Protein AF-A0A948C643-F1 (afdb_monomer)

Radius of gyration: 13.22 Å; Cα contacts (8 Å, |Δi|>4): 92; chains: 1; bounding box: 29×30×34 Å

Mean predicted aligned error: 3.12 Å

Nearest PDB structures (foldseek):
  3zqj-assembly5_E  TM=9.333E-01  e=1.344E-06  Mycobacterium tuberculosis
  6n9l-assembly1_A  TM=9.085E-01  e=3.232E-06  Thermotoga maritima
  2r6f-assembly1_B  TM=9.077E-01  e=1.247E-05  Geobacillus stearothermophilus 10
  2vf8-assembly1_A  TM=8.980E-01  e=2.289E-05  Deinococcus radiodurans
  7sh1-assembly1_B-2  TM=9.250E-01  e=9.445E-05  Streptomyces lasalocidi

Sequence (81 aa):
MDEPTIGLDDKEIHRAIKAIQRLKNMGNTIIVVEHNEEFIKEADWIVEIGPGSGDFGGKLLFNGPYNEFLKSNTLTSQYIT

pLDDT: mean 93.98, std 4.09, range [68.06, 98.12]

Solvent-accessible surface area (backbone atoms only — not comparable to full-atom values): 5063 Å² total; per-residue (Å²): 83,78,46,86,55,74,95,52,53,77,71,51,39,56,50,51,50,52,52,51,51,52,47,38,75,74,74,46,88,82,64,72,49,76,86,55,62,76,62,59,73,72,40,72,60,44,75,42,72,18,92,46,66,75,96,56,22,85,37,83,75,45,77,45,44,39,81,56,41,67,70,42,92,44,76,67,35,73,68,58,129

Secondary structure (DSSP, 8-state):
-B-TTTT--HHHHHHHHHHHHHHHHTT-----B---HHHHHT-SEEEEEESSSGGG--EEEEEEEHHHHTTS-SHHHHH--

Structure (mmCIF, N/CA/C/O backbone):
data_AF-A0A948C643-F1
#
_entry.id   AF-A0A948C643-F1
#
loop_
_atom_site.group_PDB
_atom_site.id
_atom_site.type_symbol
_atom_site.label_atom_id
_atom_site.label_alt_id
_atom_site.label_comp_id
_atom_site.label_asym_id
_atom_site.label_entity_id
_atom_site.label_seq_id
_atom_site.pdbx_PDB_ins_code
_atom_site.Cartn_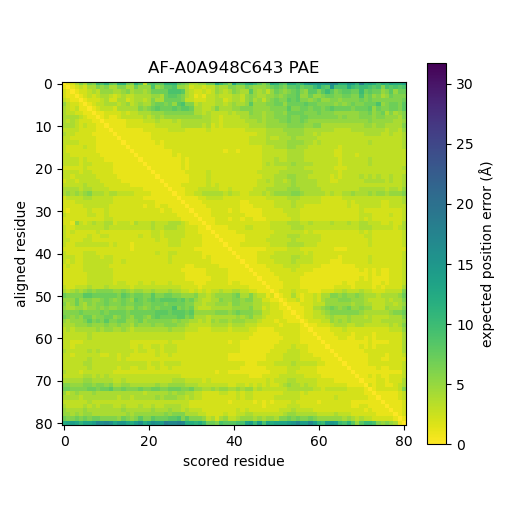x
_atom_site.Cartn_y
_atom_site.Cartn_z
_atom_site.occupancy
_atom_site.B_iso_or_equiv
_atom_site.auth_seq_id
_atom_site.auth_comp_id
_atom_site.auth_asym_id
_atom_site.auth_atom_id
_atom_site.pdbx_PDB_model_num
ATOM 1 N N . MET A 1 1 ? -8.155 10.346 -5.719 1.00 82.94 1 MET A N 1
ATOM 2 C CA . MET A 1 1 ? -7.259 11.398 -5.200 1.00 82.94 1 MET A CA 1
ATOM 3 C C . MET A 1 1 ? -5.869 11.044 -5.663 1.00 82.94 1 MET A C 1
ATOM 5 O O . MET A 1 1 ? -5.524 9.871 -5.587 1.00 82.94 1 MET A O 1
ATOM 9 N N . ASP A 1 2 ? -5.152 12.012 -6.212 1.00 89.06 2 ASP A N 1
ATOM 10 C CA . ASP A 1 2 ? -3.830 11.791 -6.792 1.00 89.06 2 ASP A CA 1
ATOM 11 C C . ASP A 1 2 ? -2.772 12.222 -5.774 1.00 89.06 2 ASP A C 1
ATOM 13 O O . ASP A 1 2 ? -2.773 13.384 -5.373 1.00 89.06 2 ASP A O 1
ATOM 17 N N . GLU A 1 3 ? -1.994 11.258 -5.280 1.00 88.00 3 GLU A N 1
ATOM 18 C CA . GLU A 1 3 ? -0.868 11.411 -4.345 1.00 88.00 3 GLU A CA 1
ATOM 1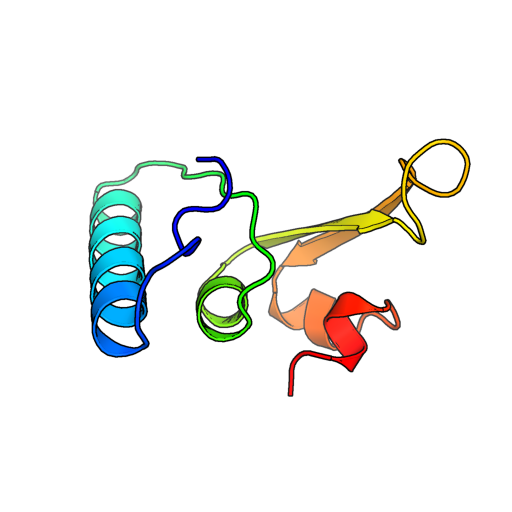9 C C . GLU A 1 3 ? -1.091 12.427 -3.197 1.00 88.00 3 GLU A C 1
ATOM 21 O O . GLU A 1 3 ? -0.426 13.464 -3.114 1.0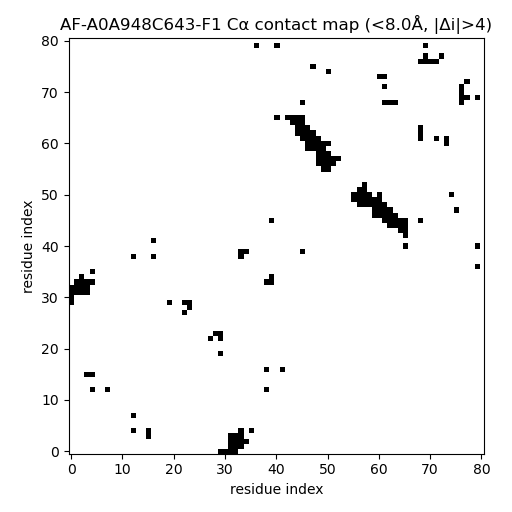0 88.00 3 GLU A O 1
ATOM 26 N N . PRO A 1 4 ? -2.042 12.163 -2.277 1.00 85.75 4 PRO A N 1
ATOM 27 C CA . PRO A 1 4 ? -2.394 13.083 -1.198 1.00 85.75 4 PRO A CA 1
ATOM 28 C C . PRO A 1 4 ? -1.269 13.345 -0.188 1.00 85.75 4 PRO A C 1
ATOM 30 O O . PRO A 1 4 ? -1.404 14.292 0.586 1.00 85.75 4 PRO A O 1
ATOM 33 N N . THR A 1 5 ? -0.208 12.530 -0.146 1.00 89.06 5 THR A N 1
ATOM 34 C CA . THR A 1 5 ? 0.914 12.717 0.788 1.00 89.06 5 THR A CA 1
ATOM 35 C C . THR A 1 5 ? 2.087 13.529 0.233 1.00 89.06 5 THR A C 1
ATOM 37 O O . THR A 1 5 ? 3.012 13.817 0.994 1.00 89.06 5 THR A O 1
ATOM 40 N N . ILE A 1 6 ? 2.064 13.968 -1.038 1.00 90.06 6 ILE A N 1
ATOM 41 C CA . ILE A 1 6 ? 3.155 14.789 -1.597 1.00 90.06 6 ILE A CA 1
ATOM 42 C C . ILE A 1 6 ? 3.391 16.029 -0.727 1.00 90.06 6 ILE A C 1
ATOM 44 O O . ILE A 1 6 ? 2.508 16.871 -0.553 1.00 90.06 6 ILE A O 1
ATOM 48 N N . GLY A 1 7 ? 4.628 16.173 -0.244 1.00 89.06 7 GLY A N 1
ATOM 49 C CA . GLY A 1 7 ? 5.077 17.343 0.512 1.00 89.06 7 GLY A CA 1
ATOM 50 C C . GLY A 1 7 ? 4.567 17.415 1.953 1.00 89.06 7 GLY A C 1
ATOM 51 O O . GLY A 1 7 ? 4.808 18.433 2.599 1.00 89.06 7 GLY A O 1
ATOM 52 N N . LEU A 1 8 ? 3.890 16.373 2.446 1.00 91.56 8 LEU A N 1
ATOM 53 C CA . LEU A 1 8 ? 3.440 16.279 3.833 1.00 91.56 8 LEU A CA 1
ATOM 54 C C . LEU A 1 8 ? 4.532 15.694 4.734 1.00 91.56 8 LEU A C 1
ATOM 56 O O . LEU A 1 8 ? 5.244 14.770 4.341 1.00 91.56 8 LEU A O 1
ATOM 60 N N . ASP A 1 9 ? 4.629 16.203 5.963 1.00 93.06 9 ASP A N 1
ATOM 61 C CA . ASP A 1 9 ? 5.397 15.542 7.021 1.00 93.06 9 ASP A CA 1
ATOM 62 C C . ASP A 1 9 ? 4.633 14.349 7.633 1.00 93.06 9 ASP A C 1
ATOM 64 O O . ASP A 1 9 ? 3.427 14.184 7.429 1.00 93.06 9 ASP A O 1
ATOM 68 N N . ASP A 1 10 ? 5.309 13.520 8.436 1.00 90.19 10 ASP A N 1
ATOM 69 C CA . ASP A 1 10 ? 4.711 12.317 9.040 1.00 90.19 10 ASP A CA 1
ATOM 70 C C . ASP A 1 10 ? 3.406 12.613 9.802 1.00 90.19 10 ASP A C 1
ATOM 72 O O . ASP A 1 10 ? 2.437 11.850 9.762 1.00 90.19 10 ASP A O 1
ATOM 76 N N . LYS A 1 11 ? 3.333 13.752 10.500 1.00 94.00 11 LYS A N 1
ATOM 77 C CA . LYS A 1 11 ? 2.152 14.129 11.287 1.00 94.00 11 LYS A CA 1
ATOM 78 C C . LYS A 1 11 ? 0.991 14.528 10.381 1.00 94.00 11 LYS A C 1
ATOM 80 O O . LYS A 1 11 ? -0.173 14.284 10.722 1.00 94.00 11 LYS A O 1
ATOM 85 N N . GLU A 1 12 ? 1.283 15.184 9.271 1.00 94.38 12 GLU A N 1
ATOM 86 C CA . GLU A 1 12 ? 0.317 15.556 8.247 1.00 94.38 12 GLU A CA 1
ATOM 87 C C . GLU A 1 12 ? -0.202 14.331 7.488 1.00 94.38 12 GLU A C 1
ATOM 89 O O . GLU A 1 12 ? -1.417 14.224 7.303 1.00 94.38 12 GLU A O 1
ATOM 94 N N . ILE A 1 13 ? 0.658 13.355 7.185 1.00 93.44 13 ILE A N 1
ATOM 95 C CA . ILE A 1 13 ? 0.273 12.063 6.592 1.00 93.44 13 ILE A CA 1
ATOM 96 C C . ILE A 1 13 ? -0.743 11.346 7.485 1.00 93.44 13 ILE A C 1
ATOM 98 O O . ILE A 1 13 ? -1.851 11.024 7.049 1.00 93.44 13 ILE A O 1
ATOM 102 N N . HIS A 1 14 ? -0.449 11.215 8.781 1.00 94.38 14 HIS A N 1
ATOM 103 C CA . HIS A 1 14 ? -1.374 10.613 9.745 1.00 94.38 14 HIS A CA 1
ATOM 104 C C . HIS A 1 14 ? -2.729 11.337 9.817 1.00 94.38 14 HIS A C 1
ATOM 106 O O . HIS A 1 14 ? -3.772 10.719 10.058 1.00 94.38 14 HIS A O 1
ATOM 112 N N . ARG A 1 15 ? -2.750 12.664 9.641 1.00 94.56 15 ARG A N 1
ATOM 113 C CA . ARG A 1 15 ? -4.001 13.440 9.596 1.00 94.56 15 ARG A CA 1
ATOM 114 C C . ARG A 1 15 ? -4.776 13.174 8.309 1.00 94.56 15 ARG A C 1
ATOM 116 O O . ARG A 1 15 ? -5.997 13.030 8.382 1.00 94.56 15 ARG A O 1
ATOM 123 N N . ALA A 1 16 ? -4.091 13.088 7.170 1.00 94.00 16 ALA A N 1
ATOM 124 C CA . ALA A 1 16 ? -4.697 12.771 5.882 1.00 94.00 16 ALA A CA 1
ATOM 125 C C . ALA A 1 16 ? -5.333 11.372 5.898 1.00 94.00 16 ALA A C 1
ATOM 127 O O . ALA A 1 16 ? -6.514 11.234 5.573 1.00 94.00 16 ALA A O 1
ATOM 128 N N . ILE A 1 17 ? -4.605 10.367 6.395 1.00 95.06 17 ILE A N 1
ATOM 129 C CA . ILE A 1 17 ? -5.106 8.998 6.584 1.00 95.06 17 ILE A CA 1
ATOM 130 C C . ILE A 1 17 ? -6.384 9.005 7.431 1.00 95.06 17 ILE A C 1
ATOM 132 O O . ILE A 1 17 ? -7.415 8.482 7.008 1.00 95.06 17 ILE A O 1
ATOM 136 N N . LYS A 1 18 ? -6.376 9.671 8.595 1.00 96.06 18 LYS A N 1
ATOM 137 C CA . LYS A 1 18 ? -7.561 9.762 9.470 1.00 96.06 18 LYS A CA 1
ATOM 138 C C . LYS A 1 18 ? -8.757 10.426 8.792 1.00 96.06 18 LYS A C 1
ATOM 140 O O . LYS A 1 18 ? -9.897 10.005 8.999 1.00 96.06 18 LYS A O 1
ATOM 145 N N . ALA A 1 19 ? -8.523 11.473 8.003 1.00 94.81 19 ALA A N 1
ATOM 146 C CA . ALA A 1 19 ? -9.587 12.138 7.260 1.00 94.81 19 ALA A CA 1
ATOM 147 C C . ALA A 1 19 ? -10.217 11.188 6.230 1.00 94.81 19 ALA A C 1
ATOM 149 O O . ALA A 1 19 ? -11.442 11.105 6.130 1.00 94.81 19 ALA A O 1
ATOM 150 N N . ILE A 1 20 ? -9.388 10.418 5.528 1.00 94.69 20 ILE A N 1
ATOM 151 C CA . ILE A 1 20 ? -9.821 9.463 4.507 1.00 94.69 20 ILE A CA 1
ATOM 152 C C . ILE A 1 20 ? -10.542 8.268 5.134 1.00 94.69 20 ILE A C 1
ATOM 154 O O . ILE A 1 20 ? -11.633 7.918 4.687 1.00 94.69 20 ILE A O 1
ATOM 158 N N . GLN A 1 21 ? -10.039 7.724 6.243 1.00 95.31 21 GLN A N 1
ATOM 159 C CA . GLN A 1 21 ? -10.742 6.702 7.024 1.00 95.31 21 GLN A CA 1
ATOM 160 C C . GLN A 1 21 ? -12.123 7.183 7.485 1.00 95.31 21 GLN A C 1
ATOM 162 O O . GLN A 1 21 ? -13.104 6.445 7.395 1.00 95.31 21 GLN A O 1
ATOM 167 N N . ARG A 1 22 ? -12.239 8.435 7.945 1.00 9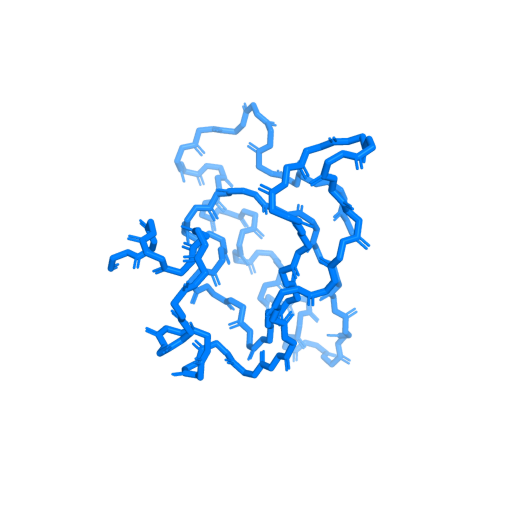6.69 22 ARG A N 1
ATOM 168 C CA . ARG A 1 22 ? -13.535 9.006 8.337 1.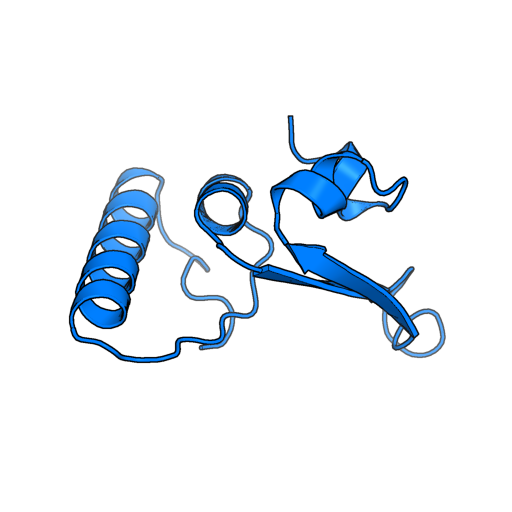00 96.69 22 ARG A CA 1
ATOM 169 C C . ARG A 1 22 ? -14.496 9.078 7.154 1.00 96.69 22 ARG A C 1
ATOM 171 O O . ARG A 1 22 ? -15.657 8.711 7.308 1.00 96.69 22 ARG A O 1
ATOM 178 N N . LEU A 1 23 ? -14.025 9.528 5.991 1.00 95.69 23 LEU A N 1
ATOM 179 C CA . LEU A 1 23 ? -14.838 9.572 4.776 1.00 95.69 23 LEU A CA 1
ATOM 180 C C . LEU A 1 23 ? -15.272 8.163 4.345 1.00 95.69 23 LEU A C 1
ATOM 182 O O . LEU A 1 23 ? -16.444 7.977 4.018 1.00 95.69 23 LEU A O 1
ATOM 186 N N . LYS A 1 24 ? -14.382 7.166 4.424 1.00 95.25 24 LYS A N 1
ATOM 187 C CA . LYS A 1 24 ? -14.705 5.753 4.173 1.00 95.25 24 LYS A CA 1
ATOM 188 C C . LYS A 1 24 ? -15.814 5.265 5.105 1.00 95.25 24 LYS A C 1
ATOM 190 O O . LYS A 1 24 ? -16.822 4.734 4.648 1.00 95.25 24 LYS A O 1
ATOM 195 N N . ASN A 1 25 ? -15.681 5.529 6.405 1.00 96.56 25 ASN A N 1
ATOM 196 C CA . ASN A 1 25 ? -16.640 5.103 7.432 1.00 96.56 25 ASN A CA 1
ATOM 197 C C . ASN A 1 25 ? -18.023 5.766 7.302 1.00 96.56 25 ASN A C 1
ATOM 199 O O . ASN A 1 25 ? -18.991 5.281 7.880 1.00 96.56 25 ASN A O 1
ATOM 203 N N . MET A 1 26 ? -18.139 6.850 6.531 1.00 97.69 26 MET A N 1
ATOM 204 C CA . MET A 1 26 ? -19.425 7.454 6.162 1.00 97.69 26 MET A CA 1
ATOM 205 C C . MET A 1 26 ? -20.115 6.736 4.986 1.00 97.69 26 MET A C 1
ATOM 207 O O . MET A 1 26 ? -21.181 7.172 4.559 1.00 97.69 26 MET A O 1
ATOM 211 N N . GLY A 1 27 ? -19.528 5.654 4.463 1.00 97.06 27 GLY A N 1
ATOM 212 C CA . GLY A 1 27 ? -20.059 4.864 3.349 1.00 97.06 27 GLY A CA 1
ATOM 213 C C . GLY A 1 27 ? -19.524 5.270 1.974 1.00 97.06 27 GLY A C 1
ATOM 214 O O . GLY A 1 27 ? -20.053 4.815 0.964 1.00 97.06 27 GLY A O 1
ATOM 215 N N . ASN A 1 28 ? -18.493 6.121 1.910 1.00 97.56 28 ASN A N 1
ATOM 216 C CA . ASN A 1 28 ? -17.899 6.528 0.638 1.00 97.56 28 ASN A CA 1
ATOM 217 C C . ASN A 1 28 ? -16.862 5.508 0.156 1.00 97.56 28 ASN A C 1
ATOM 219 O O . ASN A 1 28 ? -16.049 5.017 0.939 1.00 97.56 28 ASN A O 1
ATOM 223 N N . THR A 1 29 ? -16.817 5.275 -1.155 1.00 96.31 29 THR A N 1
ATOM 224 C CA . THR A 1 29 ? -15.677 4.621 -1.806 1.00 96.31 29 THR A CA 1
ATOM 225 C C . THR A 1 29 ? -14.633 5.671 -2.159 1.00 96.31 29 THR A C 1
ATOM 227 O O . THR A 1 29 ? -14.948 6.679 -2.790 1.00 96.31 29 THR A O 1
ATOM 230 N N . ILE A 1 30 ? -13.385 5.436 -1.760 1.00 95.75 30 ILE A N 1
ATOM 231 C CA . ILE A 1 30 ? -12.279 6.366 -1.982 1.00 95.75 30 ILE A CA 1
ATOM 232 C C . ILE A 1 30 ? -11.195 5.623 -2.747 1.00 95.75 30 ILE A C 1
ATOM 234 O O . ILE A 1 30 ? -10.734 4.575 -2.309 1.00 95.75 30 ILE A O 1
ATOM 238 N N . ILE A 1 31 ? -10.801 6.176 -3.890 1.00 96.00 31 ILE A N 1
ATOM 239 C CA . ILE A 1 31 ? -9.698 5.662 -4.700 1.00 96.00 31 ILE A CA 1
ATOM 240 C C . ILE A 1 31 ? -8.548 6.654 -4.583 1.00 96.00 31 ILE A C 1
ATOM 242 O O . ILE A 1 31 ? -8.737 7.856 -4.817 1.00 96.00 31 ILE A O 1
ATOM 246 N N . VAL A 1 32 ? -7.374 6.157 -4.213 1.00 95.25 32 VAL A N 1
ATOM 247 C CA . VAL A 1 32 ? -6.164 6.953 -4.003 1.00 95.25 32 VAL A CA 1
ATOM 248 C C . VAL A 1 32 ? -5.019 6.339 -4.801 1.00 95.25 32 VAL A C 1
ATOM 250 O O . VAL A 1 32 ? -4.856 5.123 -4.792 1.00 95.25 32 VAL A O 1
ATOM 253 N N . VAL A 1 33 ? -4.257 7.183 -5.494 1.00 95.62 33 VAL A N 1
ATOM 254 C CA . VAL A 1 33 ? -2.948 6.831 -6.056 1.00 95.62 33 VAL A CA 1
ATOM 255 C C . VAL A 1 33 ? -1.906 7.243 -5.023 1.00 95.62 33 VAL A C 1
ATOM 257 O O . VAL A 1 33 ? -1.916 8.394 -4.595 1.00 95.62 33 VAL A O 1
ATOM 260 N N . GLU A 1 34 ? -1.068 6.310 -4.577 1.00 94.31 34 GLU A N 1
ATOM 261 C CA . GLU A 1 34 ? -0.076 6.552 -3.528 1.00 94.31 34 GLU A CA 1
ATOM 262 C C . GLU A 1 34 ? 1.177 5.693 -3.705 1.00 94.31 34 GLU A C 1
ATOM 264 O O . GLU A 1 34 ? 1.128 4.600 -4.269 1.00 94.31 34 GLU A O 1
ATOM 269 N N . HIS A 1 35 ? 2.276 6.192 -3.150 1.00 92.75 35 HIS A N 1
ATOM 270 C CA . HIS A 1 35 ? 3.545 5.501 -2.966 1.00 92.75 35 HIS A CA 1
ATOM 271 C C . HIS A 1 35 ? 3.986 5.459 -1.488 1.00 92.75 35 HIS A C 1
ATOM 273 O O . HIS A 1 35 ? 4.955 4.774 -1.163 1.00 92.75 35 HIS A O 1
ATOM 279 N N . ASN A 1 36 ? 3.300 6.164 -0.582 1.00 93.38 36 ASN A N 1
ATOM 280 C CA . ASN A 1 36 ? 3.599 6.1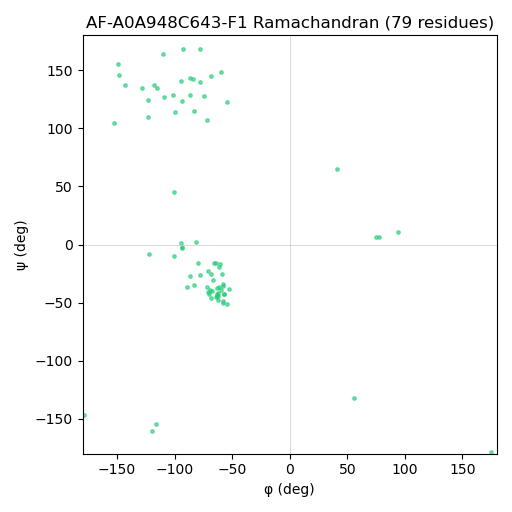67 0.845 1.00 93.38 36 ASN A CA 1
ATOM 281 C C . ASN A 1 36 ? 3.150 4.866 1.539 1.00 93.38 36 ASN A C 1
ATOM 283 O O . ASN A 1 36 ? 1.987 4.467 1.470 1.00 93.38 36 ASN A O 1
ATOM 287 N N . GLU A 1 37 ? 4.070 4.234 2.268 1.00 93.38 37 GLU A N 1
ATOM 288 C CA . GLU A 1 37 ? 3.847 2.946 2.931 1.00 93.38 37 GLU A CA 1
ATOM 289 C C . GLU A 1 37 ? 2.751 2.991 4.008 1.00 93.38 37 GLU A C 1
ATOM 291 O O . GLU A 1 37 ? 1.903 2.100 4.039 1.00 93.38 37 GLU A O 1
ATOM 296 N N . GLU A 1 38 ? 2.728 4.018 4.868 1.00 92.56 38 GLU A N 1
ATOM 297 C CA . GLU A 1 38 ? 1.704 4.145 5.917 1.00 92.56 38 GLU A CA 1
ATOM 298 C C . GLU A 1 38 ? 0.309 4.250 5.309 1.00 92.56 38 GLU A C 1
ATOM 300 O O . GLU A 1 38 ? -0.649 3.681 5.825 1.00 92.56 38 GLU A O 1
ATOM 305 N N . PHE A 1 39 ? 0.196 4.938 4.176 1.00 92.81 39 PHE A N 1
ATOM 306 C CA . PHE A 1 39 ? -1.067 5.068 3.476 1.00 92.81 39 PHE A CA 1
ATOM 307 C C . PHE A 1 39 ? -1.526 3.737 2.871 1.00 92.81 39 PHE A C 1
ATOM 309 O O . PHE A 1 39 ? -2.686 3.347 3.019 1.00 92.81 39 PHE A O 1
ATOM 316 N N . ILE A 1 40 ? -0.615 3.023 2.203 1.00 94.88 40 ILE A N 1
ATOM 317 C CA . ILE A 1 40 ? -0.921 1.739 1.562 1.00 94.88 40 ILE A CA 1
ATOM 318 C C . ILE A 1 40 ? -1.331 0.690 2.609 1.00 94.88 40 ILE A C 1
ATOM 320 O O . ILE A 1 40 ? -2.267 -0.072 2.369 1.00 94.88 40 ILE A O 1
ATOM 324 N N . LYS A 1 41 ? -0.698 0.696 3.792 1.00 94.06 41 LYS A N 1
ATOM 325 C CA . LYS A 1 41 ? -1.029 -0.190 4.926 1.00 94.06 41 LYS A CA 1
ATOM 326 C C . LYS A 1 41 ? -2.473 -0.057 5.420 1.00 94.06 41 LYS A C 1
ATOM 328 O O . LYS A 1 41 ? -3.012 -1.005 5.984 1.00 94.06 41 LYS A O 1
ATOM 333 N N . GLU A 1 42 ? -3.103 1.094 5.202 1.00 94.12 42 GLU A N 1
ATOM 334 C CA . GLU A 1 42 ? -4.467 1.396 5.654 1.00 94.12 42 GLU A CA 1
ATOM 335 C C . GLU A 1 42 ? -5.544 1.092 4.598 1.00 94.12 42 GLU A C 1
ATOM 337 O O . GLU A 1 42 ? -6.745 1.257 4.851 1.00 94.12 42 GLU A O 1
ATOM 342 N N . ALA A 1 43 ? -5.141 0.663 3.399 1.00 95.31 43 ALA A N 1
ATOM 343 C CA . ALA A 1 43 ? -6.058 0.343 2.317 1.00 95.31 43 ALA A CA 1
ATOM 344 C C . ALA A 1 43 ? -6.712 -1.033 2.513 1.00 95.31 43 ALA A C 1
ATOM 346 O O . ALA A 1 43 ? -6.065 -2.018 2.860 1.00 95.31 43 ALA A O 1
ATOM 347 N N . ASP A 1 44 ? -8.008 -1.134 2.208 1.00 96.12 44 ASP A N 1
ATOM 348 C CA . ASP A 1 44 ? -8.702 -2.430 2.208 1.00 96.12 44 ASP A CA 1
ATOM 349 C C . ASP A 1 44 ? -8.389 -3.242 0.934 1.00 96.12 44 ASP A C 1
ATOM 351 O O . ASP A 1 44 ? -8.449 -4.474 0.932 1.00 96.12 44 ASP A O 1
ATOM 355 N N . TRP A 1 45 ? -8.056 -2.549 -0.160 1.00 97.75 45 TRP A N 1
ATOM 356 C CA . TRP A 1 45 ? -7.865 -3.110 -1.496 1.00 97.75 45 TRP A CA 1
ATOM 357 C C . TRP A 1 45 ? -6.718 -2.410 -2.225 1.00 97.75 45 TRP A C 1
ATOM 359 O O . TRP A 1 45 ? -6.632 -1.183 -2.200 1.00 97.75 45 TRP A O 1
ATOM 369 N N . ILE A 1 46 ? -5.878 -3.184 -2.914 1.00 98.12 46 ILE A N 1
ATOM 370 C CA . ILE A 1 46 ? -4.710 -2.706 -3.657 1.00 98.12 46 ILE A CA 1
ATOM 371 C C . ILE A 1 46 ? -4.859 -3.019 -5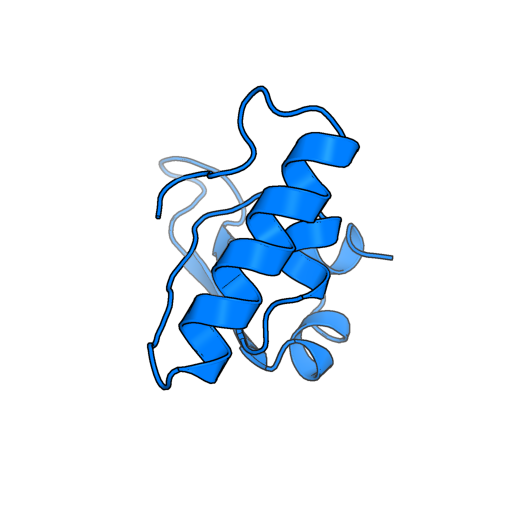.143 1.00 98.12 46 ILE A C 1
ATOM 373 O O . ILE A 1 46 ? -5.243 -4.122 -5.537 1.00 98.12 46 ILE A O 1
ATOM 377 N N . VAL A 1 47 ? -4.499 -2.036 -5.966 1.00 97.94 47 VAL A N 1
ATOM 378 C CA . VAL A 1 47 ? -4.295 -2.179 -7.408 1.00 97.94 47 VAL A CA 1
ATOM 379 C C . VAL A 1 47 ? -2.870 -1.726 -7.705 1.00 97.94 47 VAL A C 1
ATOM 381 O O . VAL A 1 47 ? -2.576 -0.539 -7.603 1.00 97.94 47 VAL A O 1
ATOM 384 N N . GLU A 1 48 ? -1.985 -2.658 -8.057 1.00 97.12 48 GLU A N 1
ATOM 385 C CA . GLU A 1 48 ? -0.602 -2.335 -8.429 1.00 97.12 48 GLU A CA 1
ATOM 386 C C . GLU A 1 48 ? -0.447 -2.356 -9.949 1.00 97.12 48 GLU A C 1
ATOM 388 O O . GLU A 1 48 ? -0.793 -3.341 -10.613 1.00 97.12 48 GLU A O 1
ATOM 393 N N . ILE A 1 49 ? 0.111 -1.271 -10.488 1.00 96.69 49 ILE A N 1
ATOM 394 C CA . ILE A 1 49 ? 0.430 -1.113 -11.905 1.00 96.69 49 ILE A CA 1
ATOM 395 C C . ILE A 1 49 ? 1.948 -0.990 -12.064 1.00 96.69 49 ILE A C 1
ATOM 397 O O . ILE A 1 49 ? 2.585 -0.231 -11.343 1.00 96.69 49 ILE A O 1
ATOM 401 N N . GLY A 1 50 ? 2.529 -1.699 -13.031 1.00 95.38 50 GLY A N 1
ATOM 402 C CA . GLY A 1 50 ? 3.972 -1.665 -13.280 1.00 95.38 50 GLY A CA 1
ATOM 403 C C . GLY A 1 50 ? 4.384 -2.546 -14.465 1.00 95.38 50 GLY A C 1
ATOM 404 O O . GLY A 1 50 ? 3.606 -2.666 -15.418 1.00 95.38 50 GLY A O 1
ATOM 405 N N . PRO A 1 51 ? 5.582 -3.170 -14.456 1.00 93.06 51 PRO A N 1
ATOM 406 C CA . PRO A 1 51 ? 6.634 -3.101 -13.426 1.00 93.06 51 PRO A CA 1
ATOM 407 C C . PRO A 1 51 ? 7.520 -1.849 -13.496 1.00 93.06 51 PRO A C 1
ATOM 409 O O . PRO A 1 51 ? 8.232 -1.565 -12.541 1.00 93.06 51 PRO A O 1
ATOM 412 N N . GLY A 1 52 ? 7.499 -1.118 -14.609 1.00 91.12 52 GLY A N 1
ATOM 413 C CA . GLY A 1 52 ? 8.194 0.158 -14.770 1.00 91.12 52 GLY A CA 1
ATOM 414 C C . GLY A 1 52 ? 7.231 1.298 -15.090 1.00 91.12 52 GLY A C 1
ATOM 415 O O . GLY A 1 52 ? 6.023 1.196 -14.879 1.00 91.12 52 GLY A O 1
ATOM 416 N N . SER A 1 53 ? 7.768 2.380 -15.641 1.00 91.94 53 SER A N 1
ATOM 417 C CA . SER A 1 53 ? 7.008 3.532 -16.131 1.00 91.94 53 SER A CA 1
ATOM 418 C C . SER A 1 53 ? 7.054 3.621 -17.661 1.00 91.94 53 SER A C 1
ATOM 420 O O . SER A 1 53 ? 7.878 2.973 -18.313 1.00 91.94 53 SER A O 1
ATOM 422 N N . GLY A 1 54 ? 6.148 4.412 -18.247 1.00 93.56 54 GLY A N 1
ATOM 423 C CA . GLY A 1 54 ? 6.053 4.580 -19.701 1.00 93.56 54 GLY A CA 1
ATOM 424 C C . GLY A 1 54 ? 5.867 3.245 -20.428 1.00 93.56 54 GLY A C 1
ATOM 425 O O . GLY A 1 54 ? 5.068 2.411 -20.000 1.00 93.56 54 GLY A O 1
ATOM 426 N N . ASP A 1 55 ? 6.650 3.022 -21.483 1.00 95.25 55 ASP A N 1
ATOM 427 C CA . ASP A 1 55 ? 6.607 1.802 -22.305 1.00 95.25 55 ASP A CA 1
ATOM 428 C C . ASP A 1 55 ? 6.950 0.517 -21.528 1.00 95.25 55 ASP A C 1
ATOM 430 O O . ASP A 1 55 ? 6.609 -0.587 -21.954 1.00 95.25 55 ASP A O 1
ATOM 434 N N . PHE A 1 56 ? 7.611 0.646 -20.372 1.00 92.56 56 PHE A N 1
ATOM 435 C CA . PHE A 1 56 ? 7.971 -0.476 -19.501 1.00 92.56 56 PHE A CA 1
ATOM 436 C C . PHE A 1 56 ? 6.943 -0.726 -18.384 1.00 92.56 56 PHE A C 1
ATOM 438 O O . PHE A 1 56 ? 7.138 -1.619 -17.555 1.00 92.56 56 PHE A O 1
ATOM 445 N N . GLY A 1 57 ? 5.863 0.056 -18.347 1.00 95.12 57 GLY A N 1
ATOM 446 C CA . GLY A 1 57 ? 4.808 -0.002 -17.340 1.00 95.12 57 GLY A CA 1
ATOM 447 C C . GLY A 1 57 ? 3.440 -0.403 -17.884 1.00 95.12 57 GLY A C 1
ATOM 448 O O . GLY A 1 57 ? 3.310 -1.078 -18.905 1.00 95.12 57 GLY A O 1
ATOM 449 N N . GLY A 1 58 ? 2.399 0.027 -17.168 1.00 94.38 58 GLY A N 1
ATOM 450 C CA . GLY A 1 58 ? 1.007 -0.062 -17.620 1.00 94.38 58 GLY A CA 1
ATOM 451 C C . GLY A 1 58 ? 0.361 -1.443 -17.497 1.00 94.38 58 GLY A C 1
ATOM 452 O O . GLY A 1 58 ? -0.766 -1.624 -17.956 1.00 94.38 58 GLY A O 1
ATOM 453 N N . LYS A 1 59 ? 1.031 -2.423 -16.881 1.00 96.31 59 LYS A N 1
ATOM 454 C CA . LYS A 1 59 ? 0.453 -3.748 -16.633 1.00 96.31 59 LYS A CA 1
ATOM 455 C C . LYS A 1 59 ? -0.151 -3.815 -15.243 1.00 96.31 59 LYS A C 1
ATOM 457 O O . LYS A 1 59 ? 0.452 -3.343 -14.287 1.00 96.31 59 LYS A O 1
ATOM 462 N N . LEU A 1 60 ? -1.300 -4.475 -15.138 1.00 96.56 60 LEU A N 1
ATOM 463 C CA . LEU A 1 60 ? -1.889 -4.850 -13.860 1.00 96.56 60 LEU A CA 1
ATOM 464 C C . LEU A 1 60 ? -1.062 -5.979 -13.236 1.00 96.56 60 LEU A C 1
ATOM 466 O O . LEU A 1 60 ? -1.096 -7.107 -13.727 1.00 96.56 60 LEU A O 1
ATOM 470 N N . LEU A 1 61 ? -0.303 -5.665 -12.189 1.00 96.88 61 LEU A N 1
ATOM 471 C CA . LEU A 1 61 ? 0.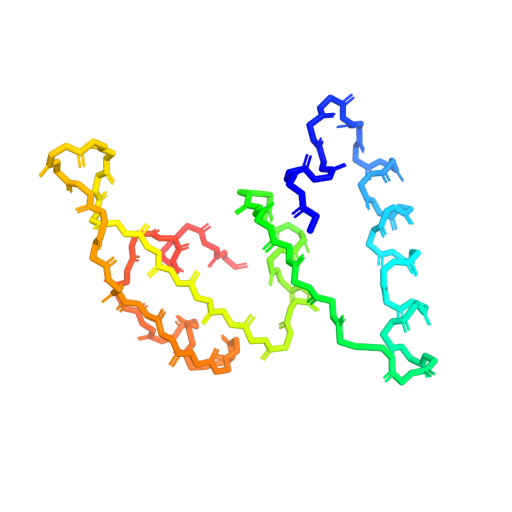537 -6.632 -11.479 1.00 96.88 61 LEU A CA 1
ATOM 472 C C . LEU A 1 61 ? -0.221 -7.318 -10.346 1.00 96.88 61 LEU A C 1
ATOM 474 O O . LEU A 1 61 ? -0.037 -8.511 -10.114 1.00 96.88 61 LEU A O 1
ATOM 478 N N . PHE A 1 62 ? -1.089 -6.569 -9.667 1.00 98.06 62 PHE A N 1
ATOM 479 C CA . PHE A 1 62 ? -1.920 -7.071 -8.582 1.00 98.06 62 PHE A CA 1
ATOM 480 C C . PHE A 1 62 ? -3.264 -6.336 -8.536 1.00 98.06 62 PHE A C 1
ATOM 482 O O . PHE A 1 62 ? -3.342 -5.146 -8.841 1.00 98.06 62 PHE A O 1
ATOM 489 N N . ASN A 1 63 ? -4.322 -7.049 -8.149 1.00 98.06 63 ASN A N 1
ATOM 490 C CA . ASN A 1 63 ? -5.651 -6.495 -7.915 1.00 98.06 63 ASN A CA 1
ATOM 491 C C . ASN A 1 63 ? -6.385 -7.355 -6.886 1.00 98.06 63 ASN A C 1
ATOM 493 O O . ASN A 1 63 ? -6.829 -8.455 -7.220 1.00 98.06 63 ASN A O 1
ATOM 497 N N . GLY A 1 64 ? -6.504 -6.875 -5.654 1.00 98.12 64 GLY A N 1
ATOM 498 C CA . GLY A 1 64 ? -7.073 -7.687 -4.587 1.00 98.12 64 GLY A CA 1
ATOM 499 C C . GLY A 1 64 ? -7.021 -7.047 -3.203 1.00 98.12 64 GLY A C 1
ATOM 500 O O . GLY A 1 64 ? -6.539 -5.925 -3.040 1.00 98.12 64 GLY A O 1
ATOM 501 N N . PRO A 1 65 ? -7.498 -7.773 -2.183 1.00 98.06 65 PRO A N 1
ATOM 502 C CA . PRO A 1 65 ? -7.398 -7.361 -0.788 1.00 98.06 65 PRO A CA 1
ATOM 503 C C . PRO A 1 65 ? -5.944 -7.177 -0.320 1.00 98.06 65 PRO A C 1
ATOM 505 O O . PRO A 1 65 ? -5.047 -7.915 -0.736 1.00 98.06 65 PRO A O 1
ATOM 508 N N . TYR A 1 66 ? -5.707 -6.249 0.613 1.00 96.69 66 TYR A N 1
ATOM 509 C CA . TYR A 1 66 ? -4.361 -5.958 1.137 1.00 96.69 66 TYR A CA 1
ATOM 510 C C . TYR A 1 66 ? -3.651 -7.179 1.762 1.00 96.69 66 TYR A C 1
ATOM 512 O O . TYR A 1 66 ? -2.450 -7.382 1.606 1.00 96.69 66 TYR A O 1
ATOM 520 N N . ASN A 1 67 ? -4.385 -8.066 2.431 1.00 96.06 67 ASN A N 1
ATOM 521 C CA . ASN A 1 67 ? -3.806 -9.283 3.013 1.00 96.06 67 ASN A CA 1
ATOM 522 C C . ASN A 1 67 ? -3.333 -10.312 1.962 1.00 96.06 67 ASN A C 1
ATOM 524 O O . ASN A 1 67 ? -2.473 -11.144 2.262 1.00 96.06 67 ASN A O 1
ATOM 528 N N . GLU A 1 68 ? -3.904 -10.293 0.758 1.00 97.50 68 GLU A N 1
ATOM 529 C CA . GLU A 1 68 ? -3.443 -11.087 -0.382 1.00 97.50 68 GLU A CA 1
ATOM 530 C C . GLU A 1 68 ? -2.293 -10.386 -1.101 1.00 97.50 68 GLU A C 1
ATOM 532 O O . GLU A 1 68 ? -1.350 -11.051 -1.525 1.00 97.50 68 GLU A O 1
ATOM 537 N N . PHE A 1 69 ? -2.323 -9.053 -1.145 1.00 97.31 69 PHE A N 1
ATOM 538 C CA . PHE A 1 69 ? -1.231 -8.225 -1.648 1.00 97.31 69 PHE A CA 1
ATOM 539 C C . PHE A 1 69 ? 0.080 -8.476 -0.897 1.00 97.31 69 PHE A C 1
ATOM 541 O O . PHE A 1 69 ? 1.118 -8.669 -1.510 1.00 97.31 69 PHE A O 1
ATOM 548 N N . LEU A 1 70 ? 0.050 -8.603 0.431 1.00 95.31 70 LEU A N 1
ATOM 549 C CA . LEU A 1 70 ? 1.255 -8.947 1.204 1.00 95.31 70 LEU A CA 1
ATOM 550 C C . LEU A 1 70 ? 1.875 -10.305 0.827 1.00 95.31 70 LEU A C 1
ATOM 552 O O . LEU A 1 70 ? 3.017 -10.593 1.174 1.00 95.31 70 LEU A O 1
ATOM 556 N N . LYS A 1 71 ? 1.120 -11.164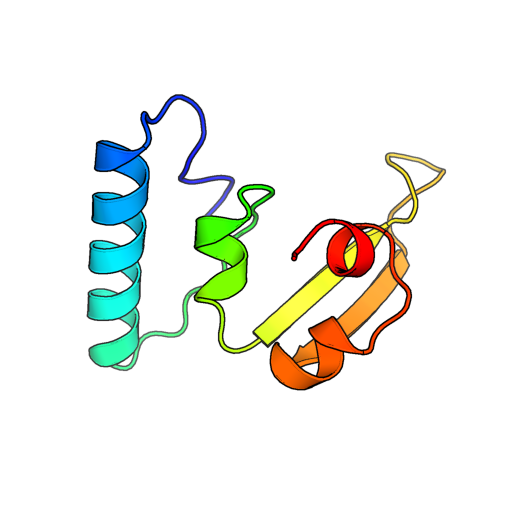 0.138 1.00 95.75 71 LYS A N 1
ATOM 557 C CA . LYS A 1 71 ? 1.592 -12.453 -0.381 1.00 95.75 71 LYS A CA 1
ATOM 558 C C . LYS A 1 71 ? 1.924 -12.384 -1.870 1.00 95.75 71 LYS A C 1
ATOM 560 O O . LYS A 1 71 ? 2.467 -13.355 -2.402 1.00 95.75 71 LYS A O 1
ATOM 565 N N . SER A 1 72 ? 1.581 -11.291 -2.557 1.00 91.56 72 SER A N 1
ATOM 566 C CA . SER A 1 72 ? 2.021 -11.075 -3.928 1.00 91.56 72 SER A CA 1
ATOM 567 C C . SER A 1 72 ? 3.524 -10.833 -3.923 1.00 91.56 72 SER A C 1
ATOM 569 O O . SER A 1 72 ? 4.079 -10.281 -2.980 1.00 91.56 72 SER A O 1
ATOM 571 N N . ASN A 1 73 ? 4.216 -11.305 -4.952 1.00 92.62 73 ASN A N 1
ATOM 572 C CA . ASN A 1 73 ? 5.663 -11.139 -5.090 1.00 92.62 73 ASN A CA 1
ATOM 573 C C . ASN A 1 73 ? 5.969 -9.991 -6.065 1.00 92.62 73 ASN A C 1
ATOM 575 O O . ASN A 1 73 ? 6.735 -10.161 -7.015 1.00 92.62 73 ASN A O 1
ATOM 579 N N . THR A 1 74 ? 5.263 -8.873 -5.902 1.00 94.75 74 THR A N 1
ATOM 580 C CA . THR A 1 74 ? 5.382 -7.675 -6.734 1.00 94.75 74 THR A CA 1
ATOM 581 C C . THR A 1 74 ? 6.394 -6.707 -6.118 1.00 94.75 74 THR A C 1
ATOM 583 O O . THR A 1 74 ? 6.853 -6.915 -4.995 1.00 94.75 74 THR A O 1
ATOM 586 N N . LEU A 1 75 ? 6.810 -5.670 -6.857 1.00 93.06 75 LEU A N 1
ATOM 587 C CA . LEU A 1 75 ? 7.833 -4.749 -6.345 1.00 93.06 75 LEU A CA 1
ATOM 588 C C . LEU A 1 75 ? 7.325 -3.993 -5.118 1.00 93.06 75 LEU A C 1
ATOM 590 O O . LEU A 1 75 ? 8.042 -3.893 -4.125 1.00 93.06 75 LEU A O 1
ATOM 594 N N . THR A 1 76 ? 6.093 -3.483 -5.173 1.00 94.81 76 THR A N 1
ATOM 595 C CA . THR A 1 76 ? 5.539 -2.725 -4.051 1.00 94.81 76 THR A CA 1
ATOM 596 C C . THR A 1 76 ? 5.303 -3.626 -2.841 1.00 94.81 76 THR A C 1
ATOM 598 O O . THR A 1 76 ? 5.631 -3.224 -1.730 1.00 94.81 76 THR A O 1
ATOM 601 N N . SER A 1 77 ? 4.815 -4.860 -3.014 1.00 94.50 77 SER A N 1
ATOM 602 C CA . SER A 1 77 ? 4.568 -5.754 -1.872 1.00 94.50 77 SER A CA 1
ATOM 603 C C . SER A 1 77 ? 5.849 -6.181 -1.153 1.00 94.50 77 SER A C 1
ATOM 605 O O . SER A 1 77 ? 5.827 -6.362 0.057 1.00 94.50 77 SER A O 1
ATOM 607 N N . GLN A 1 78 ? 6.974 -6.292 -1.866 1.00 93.19 78 GLN A N 1
ATOM 608 C CA . GLN A 1 78 ? 8.285 -6.568 -1.265 1.00 93.19 78 GLN A CA 1
ATOM 609 C C . GLN A 1 78 ? 8.850 -5.384 -0.468 1.00 93.19 78 GLN A C 1
ATOM 611 O O . GLN A 1 78 ? 9.721 -5.584 0.376 1.00 93.19 78 GLN A O 1
ATOM 616 N N . TYR A 1 79 ? 8.398 -4.161 -0.758 1.00 91.81 79 TYR A N 1
ATOM 617 C CA . TYR A 1 79 ? 8.840 -2.946 -0.075 1.00 91.81 79 TYR A CA 1
ATOM 618 C C . TYR A 1 79 ? 8.036 -2.658 1.200 1.00 91.81 79 TYR A C 1
ATOM 620 O O . TYR A 1 79 ? 8.547 -2.030 2.121 1.00 91.81 79 TYR A O 1
ATOM 628 N N . ILE A 1 80 ? 6.785 -3.116 1.261 1.00 88.62 80 ILE A N 1
ATOM 629 C CA . ILE A 1 80 ? 5.915 -2.924 2.423 1.00 88.62 80 ILE A CA 1
ATOM 630 C C . ILE A 1 80 ? 6.218 -4.009 3.460 1.00 88.62 80 ILE A C 1
ATOM 632 O O . ILE A 1 80 ? 5.992 -5.192 3.203 1.00 88.62 80 ILE A O 1
ATOM 636 N N . THR A 1 81 ? 6.733 -3.596 4.625 1.00 68.06 81 THR A N 1
ATOM 637 C CA . THR A 1 81 ? 7.196 -4.503 5.702 1.00 68.06 81 THR A CA 1
ATOM 638 C C . THR A 1 81 ? 6.213 -4.639 6.855 1.00 68.06 81 THR A C 1
ATOM 640 O O . THR A 1 81 ? 5.568 -3.627 7.230 1.00 68.06 81 THR A O 1
#

Foldseek 3Di:
DEAPCVPHDPVRVVVVLVVVVVVVVVVDDDDYDYDDLVNLVSDQWDFDWDDDDDPRIGDGQDTGGPVVLCVRPHPSNVVRD